Protein AF-A0A2N9LQ60-F1 (afdb_monomer_lite)

Structure (mmCIF, N/CA/C/O backbone):
data_AF-A0A2N9LQ60-F1
#
_entry.id   AF-A0A2N9LQ60-F1
#
loop_
_atom_site.group_PDB
_atom_site.id
_atom_site.type_symbol
_atom_site.label_atom_id
_atom_site.label_alt_id
_atom_site.label_comp_id
_atom_site.label_asym_id
_atom_site.label_entity_id
_atom_site.label_seq_id
_atom_site.pdbx_PDB_ins_code
_atom_site.Cartn_x
_atom_site.Cartn_y
_atom_site.Cartn_z
_atom_site.occupancy
_atom_site.B_iso_or_equiv
_atom_site.auth_seq_id
_atom_site.auth_comp_id
_atom_site.auth_asym_id
_atom_site.auth_atom_id
_atom_site.pdbx_PDB_model_num
ATOM 1 N N . MET A 1 1 ? -22.260 -4.853 30.928 1.00 55.91 1 MET A N 1
ATOM 2 C CA . MET A 1 1 ? -22.415 -4.249 29.588 1.00 55.91 1 MET A CA 1
ATOM 3 C C . MET A 1 1 ? -22.747 -5.356 28.604 1.00 55.91 1 MET A C 1
ATOM 5 O O . MET A 1 1 ? -22.350 -6.489 28.861 1.00 55.91 1 MET A O 1
ATOM 9 N N . ALA A 1 2 ? -23.542 -5.075 27.570 1.00 61.72 2 ALA A N 1
ATOM 10 C CA . ALA A 1 2 ? -23.896 -6.085 26.576 1.00 61.72 2 ALA A CA 1
ATOM 11 C C . ALA A 1 2 ? -22.654 -6.414 25.741 1.00 61.72 2 ALA A C 1
ATOM 13 O O . ALA A 1 2 ? -21.985 -5.516 25.241 1.00 61.72 2 ALA A O 1
ATOM 14 N N . GLN A 1 3 ? -22.314 -7.695 25.646 1.00 69.69 3 GLN A N 1
ATOM 15 C CA . GLN A 1 3 ? -21.207 -8.157 24.822 1.00 69.69 3 GLN A CA 1
ATOM 16 C C . GLN A 1 3 ? -21.533 -7.860 23.354 1.00 69.69 3 GLN A C 1
ATOM 18 O O . GLN A 1 3 ? -22.542 -8.346 22.847 1.00 69.69 3 GLN A O 1
ATOM 23 N N . VAL A 1 4 ? -20.695 -7.072 22.679 1.00 77.19 4 VAL A N 1
ATOM 24 C CA . VAL A 1 4 ? -20.796 -6.882 21.227 1.00 77.19 4 VAL A CA 1
ATOM 25 C C . VAL A 1 4 ? -20.474 -8.224 20.568 1.00 77.19 4 VAL A C 1
ATOM 27 O O . VAL A 1 4 ? -19.370 -8.752 20.721 1.00 77.19 4 VAL A O 1
ATOM 30 N N . VAL A 1 5 ? -21.452 -8.811 19.879 1.00 82.88 5 VAL A N 1
ATOM 31 C CA . VAL A 1 5 ? -21.295 -10.096 19.189 1.00 82.88 5 VAL A CA 1
ATOM 32 C C . VAL A 1 5 ? -21.052 -9.823 17.710 1.00 82.88 5 VAL A C 1
ATOM 34 O O . VAL A 1 5 ? -21.958 -9.422 16.989 1.00 82.88 5 VAL A O 1
ATOM 37 N N . ILE A 1 6 ? -19.820 -10.048 17.256 1.00 86.75 6 ILE A N 1
ATOM 38 C CA . ILE A 1 6 ? -19.456 -9.987 15.837 1.00 86.75 6 ILE A CA 1
ATOM 39 C C . ILE A 1 6 ? -19.522 -11.408 15.278 1.00 86.75 6 ILE A C 1
ATOM 41 O O . ILE A 1 6 ? -18.639 -12.222 15.544 1.00 86.75 6 ILE A O 1
ATOM 45 N N . GLU A 1 7 ? -20.565 -11.708 14.505 1.00 87.12 7 GLU A N 1
ATOM 46 C CA . GLU A 1 7 ? -20.764 -13.046 13.929 1.00 87.12 7 GLU A CA 1
ATOM 47 C C . GLU A 1 7 ? -19.665 -13.419 12.924 1.00 87.12 7 GLU A C 1
ATOM 49 O O . GLU A 1 7 ? -19.176 -14.548 12.923 1.00 87.12 7 GLU A O 1
ATOM 54 N N . ASN A 1 8 ? -19.242 -12.462 12.090 1.00 89.12 8 ASN A N 1
ATOM 55 C CA . ASN A 1 8 ? -18.144 -12.636 11.145 1.00 89.12 8 ASN A CA 1
ATOM 56 C C . ASN A 1 8 ? -17.078 -11.539 11.330 1.00 89.12 8 ASN A C 1
ATOM 58 O O . ASN A 1 8 ? -17.277 -10.411 10.870 1.00 89.12 8 ASN A O 1
ATOM 62 N N . PRO A 1 9 ? -15.925 -11.850 11.950 1.00 90.38 9 PRO A N 1
ATOM 63 C CA . PRO A 1 9 ? -14.863 -10.872 12.175 1.00 90.38 9 PRO A CA 1
ATOM 64 C C . PRO A 1 9 ? -14.047 -10.548 10.911 1.00 90.38 9 PRO A C 1
ATOM 66 O O . PRO A 1 9 ? -13.210 -9.645 10.938 1.00 90.38 9 PRO A O 1
ATOM 69 N N . VAL A 1 10 ? -14.257 -11.263 9.799 1.00 93.56 10 VAL A N 1
ATOM 70 C CA . VAL A 1 10 ? -13.499 -11.085 8.554 1.00 93.56 10 VAL A CA 1
ATOM 71 C C . VAL A 1 10 ? -14.324 -10.293 7.539 1.00 93.56 10 VAL A C 1
ATOM 73 O O . VAL A 1 10 ? -15.219 -10.825 6.885 1.00 93.56 10 VAL A O 1
ATOM 76 N N . LEU A 1 11 ? -13.991 -9.007 7.383 1.00 95.00 11 LEU A N 1
ATOM 77 C CA . LEU A 1 11 ? -14.691 -8.095 6.467 1.00 95.00 11 LEU A CA 1
ATOM 78 C C . LEU A 1 11 ? -14.098 -8.036 5.053 1.00 95.00 11 LEU A C 1
ATOM 80 O O . LEU A 1 11 ? -14.828 -7.772 4.101 1.00 95.00 11 LEU A O 1
ATOM 84 N N . ASN A 1 12 ? -12.787 -8.213 4.890 1.00 96.81 12 ASN A N 1
ATOM 85 C CA . ASN A 1 12 ? -12.099 -7.943 3.623 1.00 96.81 12 ASN A CA 1
ATOM 86 C C . ASN A 1 12 ? -11.483 -9.210 3.032 1.00 96.81 12 ASN A C 1
ATOM 88 O O . ASN A 1 12 ? -11.065 -10.110 3.758 1.00 96.81 12 ASN A O 1
ATOM 92 N N . SER A 1 13 ? -11.379 -9.236 1.705 1.00 95.31 13 SER A N 1
ATOM 93 C CA . SER A 1 13 ? -10.581 -10.235 0.995 1.00 95.31 13 SER A CA 1
ATOM 94 C C . SER A 1 13 ? -9.093 -10.040 1.313 1.00 95.31 13 SER A C 1
ATOM 96 O O . SER A 1 13 ? -8.634 -8.899 1.351 1.00 95.31 13 SER A O 1
ATOM 98 N N . PRO A 1 14 ? -8.301 -11.116 1.468 1.00 95.31 14 PRO A N 1
ATOM 99 C CA . PRO A 1 14 ? -6.850 -10.995 1.601 1.00 95.31 14 PRO A CA 1
ATOM 100 C C . PRO A 1 14 ? -6.165 -10.570 0.288 1.00 95.31 14 PRO A C 1
ATOM 102 O O . PRO A 1 14 ? -4.984 -10.219 0.292 1.00 95.31 14 PRO A O 1
ATOM 105 N N . TYR A 1 15 ? -6.879 -10.618 -0.841 1.00 95.94 15 TYR A N 1
ATOM 106 C CA . TYR A 1 15 ? -6.333 -10.360 -2.176 1.00 95.94 15 TYR A CA 1
ATOM 107 C C . TYR A 1 15 ? -6.676 -8.983 -2.753 1.00 95.94 15 TYR A C 1
ATOM 109 O O . TYR A 1 15 ? -6.079 -8.590 -3.752 1.00 95.94 15 TYR A O 1
ATOM 117 N N . GLU A 1 16 ? -7.625 -8.270 -2.150 1.00 95.38 16 GLU A N 1
ATOM 118 C CA . GLU A 1 16 ? -8.066 -6.941 -2.587 1.00 95.38 16 GLU A CA 1
ATOM 119 C C . GLU A 1 16 ? -7.638 -5.877 -1.574 1.00 95.38 16 GLU A C 1
ATOM 121 O O . GLU A 1 16 ? -7.328 -6.191 -0.421 1.00 95.38 16 GLU A O 1
ATOM 126 N N . GLU A 1 17 ? -7.635 -4.611 -1.992 1.00 95.88 17 GLU A N 1
ATOM 127 C CA . GLU A 1 17 ? -7.410 -3.508 -1.059 1.00 95.88 17 GLU A CA 1
ATOM 128 C C . GLU A 1 17 ? -8.511 -3.497 0.020 1.00 95.88 17 GLU A C 1
ATOM 130 O O . GLU A 1 17 ? -9.694 -3.580 -0.323 1.00 95.88 17 GLU A O 1
ATOM 135 N N . PRO A 1 18 ? -8.168 -3.395 1.322 1.00 96.94 18 PRO A N 1
ATOM 136 C CA . PRO A 1 18 ? -9.171 -3.343 2.376 1.00 96.94 18 PRO A CA 1
ATOM 137 C C . PRO A 1 18 ? -10.072 -2.121 2.209 1.00 96.94 18 PRO A C 1
ATOM 139 O O . PRO A 1 18 ? -9.597 -0.990 2.280 1.00 96.94 18 PRO A O 1
ATOM 142 N N . SER A 1 19 ? -11.370 -2.349 2.039 1.00 96.94 19 SER A N 1
ATOM 143 C CA . SER A 1 19 ? -12.365 -1.294 1.836 1.00 96.94 19 SER A CA 1
ATOM 144 C C . SER A 1 19 ? -13.261 -1.072 3.047 1.00 96.94 19 SER A C 1
ATOM 146 O O . SER A 1 19 ? -14.022 -0.113 3.057 1.00 96.94 19 SER A O 1
ATOM 148 N N . ARG A 1 20 ? -13.185 -1.941 4.063 1.00 96.94 20 ARG A N 1
ATOM 149 C CA . ARG A 1 20 ? -14.059 -1.893 5.240 1.00 96.94 20 ARG A CA 1
ATOM 150 C C . ARG A 1 20 ? -13.306 -2.102 6.541 1.00 96.94 20 ARG A C 1
ATOM 152 O O . ARG A 1 20 ? -12.309 -2.825 6.582 1.00 96.94 20 ARG A O 1
ATOM 159 N N . HIS A 1 21 ? -13.814 -1.541 7.630 1.00 94.75 21 HIS A N 1
ATOM 160 C CA . HIS A 1 21 ? -13.346 -1.859 8.979 1.00 94.75 21 HIS A CA 1
ATOM 161 C C . HIS A 1 21 ? -14.448 -1.664 10.022 1.00 94.75 21 HIS A C 1
ATOM 163 O O . HIS A 1 21 ? -15.364 -0.872 9.820 1.00 94.75 21 HIS A O 1
ATOM 169 N N . PHE A 1 22 ? -14.347 -2.368 11.148 1.00 93.38 22 PHE A N 1
ATOM 170 C CA . PHE A 1 22 ? -15.186 -2.097 12.315 1.00 93.38 22 PHE A CA 1
ATOM 171 C C . PHE A 1 22 ? -14.779 -0.772 12.962 1.00 93.38 22 PHE A C 1
ATOM 173 O O . PHE A 1 22 ? -13.586 -0.500 13.132 1.00 93.38 22 PHE A O 1
ATOM 180 N N . TYR A 1 23 ? -15.766 0.046 13.314 1.00 89.06 23 TYR A N 1
ATOM 181 C CA . TYR A 1 23 ? -15.569 1.296 14.030 1.00 89.06 23 TYR A CA 1
ATOM 182 C C . TYR A 1 23 ? -15.088 1.018 15.455 1.00 89.06 23 TYR A C 1
ATOM 184 O O . TYR A 1 23 ? -15.535 0.065 16.095 1.00 89.06 23 TYR A O 1
ATOM 192 N N . PHE A 1 24 ? -14.184 1.866 15.937 1.00 84.25 24 PHE A N 1
ATOM 193 C CA . PHE A 1 24 ? -13.709 1.845 17.315 1.00 84.25 24 PHE A CA 1
ATOM 194 C C . PHE A 1 24 ? -14.307 3.036 18.061 1.00 84.25 24 PHE A C 1
ATOM 196 O O . PHE A 1 24 ? -14.160 4.181 17.618 1.00 84.25 24 PHE A O 1
ATOM 203 N N . ASP A 1 25 ? -14.982 2.763 19.172 1.00 80.00 25 ASP A N 1
ATOM 204 C CA . ASP A 1 25 ? -15.424 3.771 20.130 1.00 80.00 25 ASP A CA 1
ATOM 205 C C . ASP A 1 25 ? -14.501 3.796 21.362 1.00 80.00 25 ASP A C 1
ATOM 207 O O . ASP A 1 25 ? -13.381 3.293 21.307 1.00 80.00 25 ASP A O 1
ATOM 211 N N . GLU A 1 26 ? -14.938 4.454 22.438 1.00 73.69 26 GLU A N 1
ATOM 212 C CA . GLU A 1 26 ? -14.165 4.583 23.681 1.00 73.69 26 GLU A CA 1
ATOM 213 C C . GLU A 1 26 ? -14.069 3.272 24.480 1.00 73.69 26 GLU A C 1
ATOM 215 O O . GLU A 1 26 ? -13.172 3.122 25.312 1.00 73.69 26 GLU A O 1
ATOM 220 N N . GLU A 1 27 ? -14.974 2.326 24.221 1.00 71.56 27 GLU A N 1
ATOM 221 C CA . GLU A 1 27 ? -15.065 1.033 24.900 1.00 71.56 27 GLU A CA 1
ATOM 222 C C . GLU A 1 27 ? -14.394 -0.087 24.089 1.00 71.56 27 GLU A C 1
ATOM 224 O O . GLU A 1 27 ? -13.968 -1.098 24.655 1.00 71.56 27 GLU A O 1
ATOM 229 N N . GLY A 1 28 ? -14.230 0.098 22.775 1.00 75.38 28 GLY A N 1
ATOM 230 C CA . GLY A 1 28 ? -13.425 -0.761 21.917 1.00 75.38 28 GLY A CA 1
ATOM 231 C C . GLY A 1 28 ? -14.000 -0.952 20.522 1.00 75.38 28 GLY A C 1
ATOM 232 O O . GLY A 1 28 ? -14.505 -0.029 19.888 1.00 75.38 28 GLY A O 1
ATOM 233 N N . ILE A 1 29 ? -13.835 -2.164 19.991 1.00 83.94 29 ILE A N 1
ATOM 234 C CA . ILE A 1 29 ? -14.380 -2.531 18.684 1.00 83.94 29 ILE A CA 1
ATOM 235 C C . ILE A 1 29 ? -15.905 -2.644 18.765 1.00 83.94 29 ILE A C 1
ATOM 237 O O . ILE A 1 29 ? -16.446 -3.308 19.646 1.00 83.94 29 ILE A O 1
ATOM 241 N N . THR A 1 30 ? -16.585 -2.023 17.810 1.00 88.62 30 THR A N 1
ATOM 242 C CA . THR A 1 30 ? -18.044 -2.081 17.676 1.00 88.62 30 THR A CA 1
ATOM 243 C C . THR A 1 30 ? -18.448 -3.023 16.539 1.00 88.62 30 THR A C 1
ATOM 245 O O . THR A 1 30 ? -17.622 -3.419 15.716 1.00 88.62 30 THR A O 1
ATOM 248 N N . ASP A 1 31 ? -19.730 -3.373 16.461 1.00 90.44 31 ASP A N 1
ATOM 249 C CA . ASP A 1 31 ? -20.325 -4.093 15.326 1.00 90.44 31 ASP A CA 1
ATOM 250 C C . ASP A 1 31 ? -20.576 -3.185 14.106 1.00 90.44 31 ASP A C 1
ATOM 252 O O . ASP A 1 31 ? -20.837 -3.662 12.999 1.00 90.44 31 ASP A O 1
ATOM 256 N N . LYS A 1 32 ? -20.453 -1.864 14.280 1.00 92.00 32 LYS A N 1
ATOM 257 C CA . LYS A 1 32 ? -20.624 -0.879 13.217 1.00 92.00 32 LYS A CA 1
ATOM 258 C C . LYS A 1 32 ? -19.480 -0.969 12.212 1.00 92.00 32 LYS A C 1
ATOM 260 O O . LYS A 1 32 ? -18.325 -0.703 12.534 1.00 92.00 32 LYS A O 1
ATOM 265 N N . VAL A 1 33 ? -19.813 -1.254 10.958 1.00 95.06 33 VAL A N 1
ATOM 266 C CA . VAL A 1 33 ? -18.858 -1.278 9.844 1.00 95.06 33 VAL A CA 1
ATOM 267 C C . VAL A 1 33 ? -18.804 0.088 9.158 1.00 95.06 33 VAL A C 1
ATOM 269 O O . VAL A 1 33 ? -19.834 0.709 8.897 1.00 95.06 33 VAL A O 1
ATOM 272 N N . LEU A 1 34 ? -17.594 0.559 8.862 1.00 96.06 34 LEU A N 1
ATOM 273 C CA . LEU A 1 34 ? -17.330 1.724 8.023 1.00 96.06 34 LEU A CA 1
ATOM 274 C C . LEU A 1 34 ? -16.788 1.281 6.661 1.00 96.06 34 LEU A C 1
ATOM 276 O O . LEU A 1 34 ? -15.879 0.453 6.593 1.00 96.06 34 LEU A O 1
ATOM 280 N N . GLU A 1 35 ? -17.316 1.883 5.594 1.00 96.88 35 GLU A N 1
ATOM 281 C CA . GLU A 1 35 ? -16.950 1.641 4.188 1.00 96.88 35 GLU A CA 1
ATOM 282 C C . GLU A 1 35 ? -15.724 2.469 3.776 1.00 96.88 35 GLU A C 1
ATOM 284 O O . GLU A 1 35 ? -15.758 3.300 2.867 1.00 96.88 35 GLU A O 1
ATOM 289 N N . SER A 1 36 ? -14.630 2.291 4.510 1.00 95.12 36 SER A N 1
ATOM 290 C CA . SER A 1 36 ? -13.329 2.826 4.130 1.00 95.12 36 SER A CA 1
ATOM 291 C C . SER A 1 36 ? -12.184 1.951 4.627 1.00 95.12 36 SER A C 1
ATOM 293 O O . SER A 1 36 ? -12.308 1.183 5.592 1.00 95.12 36 SER A O 1
ATOM 295 N N . ARG A 1 37 ? -11.021 2.104 3.988 1.00 95.06 37 ARG A N 1
ATOM 296 C CA . ARG A 1 37 ? -9.766 1.577 4.518 1.00 95.06 37 ARG A CA 1
ATOM 297 C C . ARG A 1 37 ? -9.451 2.275 5.839 1.00 95.06 37 ARG A C 1
ATOM 299 O O . ARG A 1 37 ? -9.422 3.501 5.908 1.00 95.06 37 ARG A O 1
ATOM 306 N N . ARG A 1 38 ? -9.165 1.494 6.880 1.00 94.00 38 ARG A N 1
ATOM 307 C CA . ARG A 1 38 ? -8.766 2.040 8.181 1.00 94.00 38 ARG A CA 1
ATOM 308 C C . ARG A 1 38 ? -7.458 2.833 8.058 1.00 94.00 38 ARG A C 1
ATOM 310 O O . ARG A 1 38 ? -6.461 2.305 7.551 1.00 94.00 38 ARG A O 1
ATOM 317 N N . LEU A 1 39 ? -7.456 4.062 8.574 1.00 93.31 39 LEU A N 1
ATOM 318 C CA . LEU A 1 39 ? -6.243 4.872 8.706 1.00 93.31 39 LEU A CA 1
ATOM 319 C C . LEU A 1 39 ? -5.220 4.170 9.605 1.00 93.31 39 LEU A C 1
ATOM 321 O O . LEU A 1 39 ? -5.573 3.499 10.577 1.00 93.31 39 LEU A O 1
ATOM 325 N N . SER A 1 40 ? -3.940 4.310 9.267 1.00 93.00 40 SER A N 1
ATOM 326 C CA . SER A 1 40 ? -2.854 3.871 10.140 1.00 93.00 40 SER A CA 1
ATOM 327 C C . SER A 1 40 ? -2.803 4.775 11.369 1.00 93.00 40 SER A C 1
ATOM 329 O O . SER A 1 40 ? -2.767 5.997 11.228 1.00 93.00 40 SER A O 1
ATOM 331 N N . SER A 1 41 ? -2.797 4.190 12.565 1.00 89.94 41 SER A N 1
ATOM 332 C CA . SER A 1 41 ? -2.752 4.916 13.836 1.00 89.94 41 SER A CA 1
ATOM 333 C C . SER A 1 41 ? -2.034 4.099 14.909 1.00 89.94 41 SER A C 1
ATOM 335 O O . SER A 1 41 ? -2.178 2.875 14.946 1.00 89.94 41 SER A O 1
ATOM 337 N N . TYR A 1 42 ? -1.314 4.766 15.806 1.00 79.06 42 TYR A N 1
ATOM 338 C CA . TYR A 1 42 ? -0.765 4.175 17.021 1.00 79.06 42 TYR A CA 1
ATOM 339 C C . TYR A 1 42 ? -1.741 4.325 18.184 1.00 79.06 42 TYR A C 1
ATOM 341 O O . TYR A 1 42 ? -2.433 5.332 18.306 1.00 79.06 42 TYR A O 1
ATOM 349 N N . PHE A 1 43 ? -1.751 3.320 19.055 1.00 71.25 43 PHE A N 1
ATOM 350 C CA . PHE A 1 43 ? -2.374 3.409 20.368 1.00 71.25 43 PHE A CA 1
ATOM 351 C C . PHE A 1 43 ? -1.276 3.741 21.368 1.00 71.25 43 PHE A C 1
ATOM 353 O O . PHE A 1 43 ? -0.424 2.893 21.632 1.00 71.25 43 PHE A O 1
ATOM 360 N N . ILE A 1 44 ? -1.259 4.965 21.889 1.00 61.69 44 ILE A N 1
ATOM 361 C CA . ILE A 1 44 ? -0.284 5.375 22.901 1.00 61.69 44 ILE A CA 1
ATOM 362 C C . ILE A 1 44 ? -0.813 4.929 24.268 1.00 61.69 44 ILE A C 1
ATOM 364 O O . ILE A 1 44 ? -1.811 5.478 24.746 1.00 61.69 44 ILE A O 1
ATOM 368 N N . PRO A 1 45 ? -0.177 3.953 24.943 1.00 55.03 45 PRO A N 1
ATOM 369 C CA . PRO A 1 45 ? -0.560 3.593 26.295 1.00 55.03 45 PRO A CA 1
ATOM 370 C C . PRO A 1 45 ? -0.034 4.684 27.229 1.00 55.03 45 PRO A C 1
ATOM 372 O O . PRO A 1 45 ? 1.147 4.712 27.574 1.00 55.03 45 PRO A O 1
ATOM 375 N N . ILE A 1 46 ? -0.897 5.614 27.636 1.00 52.44 46 ILE A N 1
ATOM 376 C CA . ILE A 1 46 ? -0.541 6.579 28.678 1.00 52.44 46 ILE A CA 1
ATOM 377 C C . ILE A 1 46 ? -0.532 5.826 30.010 1.00 52.44 46 ILE A C 1
ATOM 379 O O . ILE A 1 46 ? -1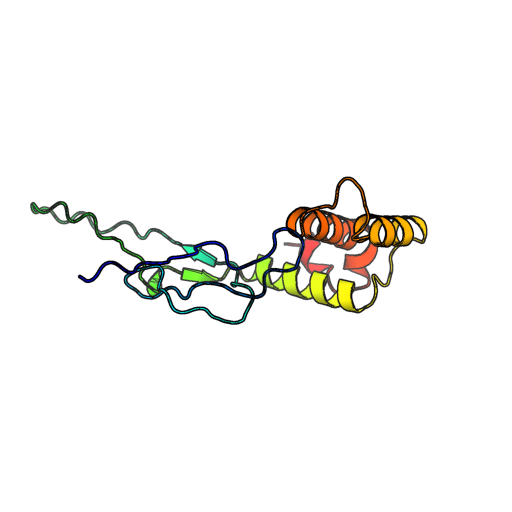.563 5.327 30.462 1.00 52.44 46 ILE A O 1
ATOM 383 N N . ALA A 1 47 ? 0.634 5.726 30.650 1.00 49.81 47 ALA A N 1
ATOM 384 C CA . ALA A 1 47 ? 0.738 5.113 31.967 1.00 49.81 47 ALA A CA 1
ATOM 385 C C . ALA A 1 47 ? -0.115 5.904 32.972 1.00 49.81 47 ALA A C 1
ATOM 387 O O . ALA A 1 47 ? 0.136 7.087 33.217 1.00 49.81 47 ALA A O 1
ATOM 388 N N . LYS A 1 48 ? -1.118 5.255 33.580 1.00 51.16 48 LYS A N 1
ATOM 389 C CA . LYS A 1 48 ? -1.903 5.878 34.653 1.00 51.16 48 LYS A CA 1
ATOM 390 C C . LYS A 1 48 ? -0.968 6.308 35.793 1.00 51.16 48 LYS A C 1
ATOM 392 O O . LYS A 1 48 ? -0.105 5.519 36.197 1.00 51.16 48 LYS A O 1
ATOM 397 N N . PRO A 1 49 ? -1.147 7.505 36.381 1.00 54.22 49 PRO A N 1
ATOM 398 C CA . PRO A 1 49 ? -0.455 7.851 37.616 1.00 54.22 49 PRO A CA 1
ATOM 399 C C . PRO A 1 49 ? -0.781 6.792 38.678 1.00 54.22 49 PRO A C 1
ATOM 401 O O . PRO A 1 49 ? -1.947 6.439 38.863 1.00 54.22 49 PRO A O 1
ATOM 404 N N . LYS A 1 50 ? 0.245 6.258 39.360 1.00 50.97 50 LYS A N 1
ATOM 405 C CA . LYS A 1 50 ? 0.100 5.218 40.395 1.00 50.97 50 LYS A CA 1
ATOM 406 C C . LYS A 1 50 ? -0.812 5.718 41.524 1.00 50.97 50 LYS A C 1
ATOM 408 O O . LYS A 1 50 ? -0.338 6.319 42.488 1.00 50.97 50 LYS A O 1
ATOM 413 N N . LYS A 1 51 ? -2.118 5.458 41.437 1.00 54.12 51 LYS A N 1
ATOM 414 C CA . LYS A 1 51 ? -3.040 5.683 42.552 1.00 54.12 51 LYS A CA 1
ATOM 415 C C . LYS A 1 51 ? -2.782 4.608 43.612 1.00 54.12 51 LYS A C 1
ATOM 417 O O . LYS A 1 51 ? -2.930 3.416 43.358 1.00 54.12 51 LYS A O 1
ATOM 422 N N . LYS A 1 52 ? -2.365 5.030 44.811 1.00 48.38 52 LYS A N 1
ATOM 423 C CA . LYS A 1 52 ? -2.310 4.177 46.008 1.00 48.38 52 LYS A CA 1
ATOM 424 C C . LYS A 1 52 ? -3.746 3.900 46.474 1.00 48.38 52 LYS A C 1
ATOM 426 O O . LYS A 1 52 ? -4.303 4.694 47.220 1.00 48.38 52 LYS A O 1
ATOM 431 N N . GLY A 1 53 ? -4.349 2.799 46.033 1.00 53.50 53 GLY A N 1
ATOM 432 C CA . GLY A 1 53 ? -5.664 2.359 46.512 1.00 53.50 53 GLY A CA 1
ATOM 433 C C . GLY A 1 53 ? -6.178 1.143 45.744 1.00 53.50 53 GLY A C 1
ATOM 434 O O . GLY A 1 53 ? -6.133 1.132 44.520 1.00 53.50 53 GLY A O 1
ATOM 435 N N . LYS A 1 54 ? -6.612 0.101 46.465 1.00 57.72 54 LYS A N 1
ATOM 436 C CA . LYS A 1 54 ? -7.104 -1.176 45.920 1.00 57.72 54 LYS A CA 1
ATOM 437 C C . LYS A 1 54 ? -8.333 -0.978 45.019 1.00 57.72 54 LYS A C 1
ATOM 439 O O . LYS A 1 54 ? -9.405 -0.733 45.551 1.00 57.72 54 LYS A O 1
ATOM 444 N N . GLN A 1 55 ? -8.172 -1.194 43.713 1.00 47.97 55 GLN A N 1
ATOM 445 C CA . GLN A 1 55 ? -9.075 -1.967 42.844 1.00 47.97 55 GLN A CA 1
ATOM 446 C C . GLN A 1 55 ? -8.341 -2.215 41.514 1.00 47.97 55 GLN A C 1
ATOM 448 O O . GLN A 1 55 ? -7.964 -1.271 40.826 1.00 47.97 55 GLN A O 1
ATOM 453 N N . LEU A 1 56 ? -8.064 -3.482 41.190 1.00 49.41 56 LEU A N 1
ATOM 454 C CA . LEU A 1 56 ? -7.555 -3.901 39.880 1.00 49.41 56 LEU A CA 1
ATOM 455 C C . LEU A 1 56 ? -8.744 -3.953 38.914 1.00 49.41 56 LEU A C 1
ATOM 457 O O . LEU A 1 56 ? -9.274 -5.022 38.632 1.00 49.41 56 LEU A O 1
ATOM 461 N N . GLU A 1 57 ? -9.194 -2.794 38.445 1.00 47.19 57 GLU A N 1
ATOM 462 C CA . GLU A 1 57 ? -9.969 -2.748 37.209 1.00 47.19 57 GLU A CA 1
ATOM 463 C C . GLU A 1 57 ? -8.985 -2.909 36.051 1.00 47.19 57 GLU A C 1
ATOM 465 O O . GLU A 1 57 ? -8.135 -2.050 35.803 1.00 47.19 57 GLU A O 1
ATOM 470 N N . LEU A 1 58 ? -9.065 -4.061 35.378 1.00 48.09 58 LEU A N 1
ATOM 471 C CA . LEU A 1 58 ? -8.547 -4.227 34.024 1.00 48.09 58 LEU A CA 1
ATOM 472 C C . LEU A 1 58 ? -9.423 -3.370 33.115 1.00 48.09 58 LEU A C 1
ATOM 474 O O . LEU A 1 58 ? -10.405 -3.830 32.543 1.00 48.09 58 LEU A O 1
ATOM 478 N N . ASP A 1 59 ? -9.087 -2.093 33.089 1.00 48.31 59 ASP A N 1
ATOM 479 C CA . ASP A 1 59 ? -9.773 -1.086 32.310 1.00 48.31 59 ASP A CA 1
ATOM 480 C C . ASP A 1 59 ? -9.434 -1.354 30.835 1.00 48.31 59 ASP A C 1
ATOM 482 O O . ASP A 1 59 ? -8.267 -1.337 30.427 1.00 48.31 59 ASP A O 1
ATOM 486 N N . THR A 1 60 ? -10.434 -1.727 30.042 1.00 50.38 60 THR A N 1
ATOM 487 C CA . THR A 1 60 ? -10.319 -1.902 28.591 1.00 50.38 60 THR A CA 1
ATOM 488 C C . THR A 1 60 ? -10.243 -0.518 27.957 1.00 50.38 60 THR A C 1
ATOM 490 O O . THR A 1 60 ? -11.221 -0.004 27.431 1.00 50.38 60 THR A O 1
ATOM 493 N N . GLU A 1 61 ? -9.088 0.133 28.093 1.00 52.66 61 GLU A N 1
ATOM 494 C CA . GLU A 1 61 ? -8.917 1.554 27.785 1.00 52.66 61 GLU A CA 1
ATOM 495 C C . GLU A 1 61 ? -8.699 1.817 26.292 1.00 52.66 61 GLU A C 1
ATOM 497 O O . GLU A 1 61 ? -7.595 2.152 25.850 1.00 52.66 61 GLU A O 1
ATOM 502 N N . TRP A 1 62 ? -9.769 1.693 25.516 1.00 54.09 62 TRP A N 1
ATOM 503 C CA . TRP A 1 62 ? -9.816 2.078 24.109 1.00 54.09 62 TRP A CA 1
ATOM 504 C C . TRP A 1 62 ? -10.238 3.545 23.939 1.00 54.09 62 TRP A C 1
ATOM 506 O O . TRP A 1 62 ? -11.035 3.870 23.073 1.00 54.09 62 TRP A O 1
ATOM 516 N N . THR A 1 63 ? -9.725 4.480 24.744 1.00 56.62 63 THR A N 1
ATOM 517 C CA . THR A 1 63 ? -10.149 5.885 24.629 1.00 56.62 63 THR A CA 1
ATOM 518 C C . THR A 1 63 ? -9.604 6.561 23.364 1.00 56.62 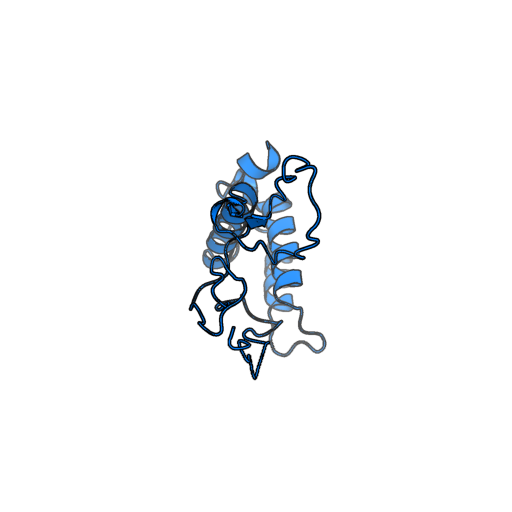63 THR A C 1
ATOM 520 O O . THR A 1 63 ? -8.433 6.412 23.008 1.00 56.62 63 THR A O 1
ATOM 523 N N . LYS A 1 64 ? -10.449 7.362 22.692 1.00 53.06 64 LYS A N 1
ATOM 524 C CA . LYS A 1 64 ? -10.095 8.146 21.488 1.00 53.06 64 LYS A CA 1
ATOM 525 C C . LYS A 1 64 ? -8.890 9.068 21.694 1.00 53.06 64 LYS A C 1
ATOM 527 O O . LYS A 1 64 ? -8.114 9.253 20.762 1.00 53.06 64 LYS A O 1
ATOM 532 N N . ASP A 1 65 ? -8.687 9.557 22.917 1.00 52.34 65 ASP A N 1
ATOM 533 C CA . ASP A 1 65 ? -7.543 10.396 23.311 1.00 52.34 65 ASP A CA 1
ATOM 534 C C . ASP A 1 65 ? -6.175 9.695 23.183 1.00 52.34 65 ASP A C 1
ATOM 536 O O . ASP A 1 65 ? -5.135 10.332 23.336 1.00 52.34 65 ASP A O 1
ATOM 540 N N . ARG A 1 66 ? -6.150 8.383 22.911 1.00 65.12 66 ARG A N 1
ATOM 541 C CA . ARG A 1 66 ? -4.924 7.579 22.769 1.00 65.12 66 ARG A CA 1
ATOM 542 C C . ARG A 1 66 ? -4.593 7.200 21.330 1.00 65.12 66 ARG A C 1
ATOM 544 O O . ARG A 1 66 ? -3.599 6.505 21.117 1.00 65.12 66 ARG A O 1
ATOM 551 N N . ILE A 1 67 ? -5.426 7.592 20.366 1.00 73.31 67 ILE A N 1
ATOM 552 C CA . ILE A 1 67 ? -5.252 7.240 18.956 1.00 73.31 67 ILE A CA 1
ATOM 553 C C . ILE A 1 67 ? -4.535 8.390 18.253 1.00 73.31 67 ILE A C 1
ATOM 555 O O . ILE A 1 67 ? -5.136 9.423 17.968 1.00 73.31 67 ILE A O 1
ATOM 559 N N . GLU A 1 68 ? -3.257 8.194 17.941 1.00 83.12 68 GLU A N 1
ATOM 560 C CA . GLU A 1 68 ? -2.498 9.133 17.117 1.00 83.12 68 GLU A CA 1
ATOM 561 C C . GLU A 1 68 ? -2.363 8.585 15.697 1.00 83.12 68 GLU A C 1
ATOM 563 O O . GLU A 1 68 ? -1.909 7.459 15.484 1.00 83.12 68 GLU A O 1
ATOM 568 N N . GLU A 1 69 ? -2.780 9.369 14.706 1.00 89.62 69 GLU A N 1
ATOM 569 C CA . GLU A 1 69 ? -2.657 8.990 13.303 1.00 89.62 69 GLU A CA 1
ATOM 570 C C . GLU A 1 69 ? -1.184 8.915 12.880 1.00 89.62 69 GLU A C 1
ATOM 572 O O . GLU A 1 69 ? -0.415 9.859 13.060 1.00 89.62 69 GLU A O 1
ATOM 577 N N . ASN A 1 70 ? -0.801 7.818 12.228 1.00 92.88 70 ASN A N 1
ATOM 578 C CA . ASN A 1 70 ? 0.496 7.725 11.577 1.00 92.88 70 ASN A CA 1
ATOM 579 C C . ASN A 1 70 ? 0.434 8.423 10.210 1.00 92.88 70 ASN A C 1
ATOM 581 O O . ASN A 1 70 ? 0.221 7.780 9.177 1.00 92.88 70 ASN A O 1
ATOM 585 N N . LYS A 1 71 ? 0.609 9.749 10.242 1.00 93.62 71 LYS A N 1
ATOM 586 C CA . LYS A 1 71 ? 0.541 10.627 9.065 1.00 93.62 71 LYS A CA 1
ATOM 587 C C . LYS A 1 71 ? 1.492 10.177 7.962 1.00 93.62 71 LYS A C 1
ATOM 589 O O . LYS A 1 71 ? 1.040 9.936 6.851 1.00 93.62 71 LYS A O 1
ATOM 594 N N . PHE A 1 72 ? 2.762 9.940 8.299 1.00 94.69 72 PHE A N 1
ATOM 595 C CA . PHE A 1 72 ? 3.776 9.485 7.345 1.00 94.69 72 PHE A CA 1
ATOM 596 C C . PHE A 1 72 ? 3.335 8.220 6.594 1.00 94.69 72 PHE A C 1
ATOM 598 O O . PHE A 1 72 ? 3.337 8.184 5.366 1.00 94.69 72 PHE A O 1
ATOM 605 N N . ILE A 1 73 ? 2.876 7.188 7.311 1.00 94.94 73 ILE A N 1
ATOM 606 C CA . ILE A 1 73 ? 2.411 5.948 6.674 1.00 94.94 73 ILE A CA 1
ATOM 607 C C . ILE A 1 73 ? 1.166 6.178 5.814 1.00 94.94 73 ILE A C 1
ATOM 609 O O . ILE A 1 73 ? 1.047 5.576 4.744 1.00 94.94 73 ILE A O 1
ATOM 613 N N . ASN A 1 74 ? 0.229 7.018 6.254 1.00 96.44 74 ASN A N 1
ATOM 614 C CA . ASN A 1 74 ? -0.963 7.318 5.462 1.00 96.44 74 ASN A CA 1
ATOM 615 C C . ASN A 1 74 ? -0.619 8.113 4.193 1.00 96.44 74 ASN A C 1
ATOM 617 O O . ASN A 1 74 ? -1.147 7.793 3.127 1.00 96.44 74 ASN A O 1
ATOM 621 N N . ASP A 1 75 ? 0.328 9.046 4.267 1.00 96.25 75 ASP A N 1
ATOM 622 C CA . ASP A 1 75 ? 0.825 9.803 3.117 1.00 96.25 75 ASP A CA 1
ATOM 623 C C . ASP A 1 75 ? 1.557 8.896 2.114 1.00 96.25 75 ASP A C 1
ATOM 625 O O . ASP A 1 75 ? 1.315 8.984 0.906 1.00 96.25 75 ASP A O 1
ATOM 629 N N . VAL A 1 76 ? 2.377 7.950 2.596 1.00 96.62 76 VAL A N 1
ATOM 630 C CA . VAL A 1 76 ? 3.028 6.937 1.744 1.00 96.62 76 VAL A CA 1
ATOM 631 C C . VAL A 1 76 ? 1.979 6.068 1.043 1.00 96.62 76 VAL A C 1
ATOM 633 O O . VAL A 1 76 ? 2.057 5.844 -0.166 1.00 96.62 76 VAL A O 1
ATOM 636 N N . ARG A 1 77 ? 0.949 5.601 1.763 1.00 96.75 77 ARG A N 1
ATOM 637 C CA . ARG A 1 77 ? -0.151 4.833 1.151 1.00 96.75 77 ARG A CA 1
ATOM 638 C C . ARG A 1 77 ? -0.872 5.641 0.079 1.00 96.75 77 ARG A C 1
ATOM 640 O O . ARG A 1 77 ? -1.160 5.107 -0.991 1.00 96.75 77 ARG A O 1
ATOM 647 N N . HIS A 1 78 ? -1.146 6.916 0.346 1.00 96.25 78 HIS A N 1
ATOM 648 C CA . HIS A 1 78 ? -1.838 7.800 -0.589 1.00 96.25 78 HIS A CA 1
ATOM 649 C C . HIS A 1 78 ? -1.050 8.003 -1.881 1.00 96.25 78 HIS A C 1
ATOM 651 O O . HIS A 1 78 ? -1.607 7.885 -2.973 1.00 96.25 78 HIS A O 1
ATOM 657 N N . ILE A 1 79 ? 0.253 8.271 -1.781 1.00 96.88 79 ILE A N 1
ATOM 658 C CA . ILE A 1 79 ? 1.070 8.540 -2.965 1.00 96.88 79 ILE A CA 1
ATOM 659 C C . ILE A 1 79 ? 1.312 7.282 -3.805 1.00 96.88 79 ILE A C 1
ATOM 661 O O . ILE A 1 79 ? 1.189 7.339 -5.029 1.00 96.88 79 ILE A O 1
ATOM 665 N N . VAL A 1 80 ? 1.552 6.132 -3.164 1.00 97.25 80 VAL A N 1
ATOM 666 C CA . VAL A 1 80 ? 1.672 4.840 -3.858 1.00 97.25 80 VAL A CA 1
ATOM 667 C C . VAL A 1 80 ? 0.346 4.469 -4.526 1.00 97.25 80 VAL A C 1
ATOM 669 O O . VAL A 1 80 ? 0.342 4.035 -5.677 1.00 97.25 80 VAL A O 1
ATOM 672 N N . SER A 1 81 ? -0.788 4.696 -3.853 1.00 96.12 81 SER A N 1
ATOM 673 C CA . SER A 1 81 ? -2.120 4.468 -4.422 1.00 96.12 81 SER A CA 1
ATOM 674 C C . SER A 1 81 ? -2.367 5.351 -5.648 1.00 96.12 81 SER A C 1
ATOM 676 O O . SER A 1 81 ? -2.726 4.850 -6.713 1.00 96.12 81 SER A O 1
ATOM 678 N N . ARG A 1 82 ? -2.073 6.654 -5.559 1.00 96.50 82 ARG A N 1
ATOM 679 C CA . ARG A 1 82 ? -2.161 7.573 -6.704 1.00 96.50 82 ARG A CA 1
ATOM 680 C C . ARG A 1 82 ? -1.310 7.097 -7.881 1.00 96.50 82 ARG A C 1
ATOM 682 O O . ARG A 1 82 ? -1.800 7.042 -9.002 1.00 96.50 82 ARG A O 1
ATOM 689 N N . TRP A 1 83 ? -0.057 6.732 -7.629 1.00 96.75 83 TRP A N 1
ATOM 690 C CA . TRP A 1 83 ? 0.856 6.249 -8.663 1.00 96.75 83 TRP A CA 1
ATOM 691 C C . TRP A 1 83 ? 0.382 4.942 -9.318 1.00 96.75 83 TRP A C 1
ATOM 693 O O . TRP A 1 83 ? 0.467 4.790 -10.540 1.00 96.75 83 TRP A O 1
ATOM 703 N N . ARG A 1 84 ? -0.186 4.025 -8.529 1.00 95.56 84 ARG A N 1
ATOM 704 C CA . ARG A 1 84 ? -0.848 2.813 -9.025 1.00 95.56 84 ARG A CA 1
ATOM 705 C C . ARG A 1 84 ? -2.008 3.160 -9.967 1.00 95.56 84 ARG A C 1
ATOM 707 O O . ARG A 1 84 ? -2.102 2.571 -11.042 1.00 95.56 84 ARG A O 1
ATOM 714 N N . PHE A 1 85 ? -2.855 4.130 -9.609 1.00 94.69 85 PHE A N 1
ATOM 715 C CA . PHE A 1 85 ? -3.954 4.600 -10.469 1.00 94.69 85 PHE A CA 1
ATOM 716 C C . PHE A 1 85 ? -3.471 5.285 -11.754 1.00 94.69 85 PHE A C 1
ATOM 718 O O . PHE A 1 85 ? -4.143 5.190 -12.778 1.00 94.69 85 PHE A O 1
ATOM 725 N N . SER A 1 86 ? -2.278 5.882 -11.743 1.00 93.88 86 SER A N 1
ATOM 726 C CA . SER A 1 86 ? -1.598 6.385 -12.946 1.00 93.88 86 SER A CA 1
ATOM 727 C C . SER A 1 86 ? -0.966 5.279 -13.807 1.00 93.88 86 SER A C 1
ATOM 729 O O . SER A 1 86 ? -0.133 5.562 -14.665 1.00 93.88 86 SER A O 1
ATOM 731 N N . ASN A 1 87 ? -1.327 4.009 -13.591 1.00 94.12 87 ASN A N 1
ATOM 732 C CA . ASN A 1 87 ? -0.809 2.859 -14.332 1.00 94.12 87 ASN A CA 1
ATOM 733 C C . ASN A 1 87 ? 0.730 2.754 -14.282 1.00 94.12 87 ASN A C 1
ATOM 735 O O . ASN A 1 87 ? 1.395 2.532 -15.305 1.00 94.12 87 ASN A O 1
ATOM 739 N N . TYR A 1 88 ? 1.291 2.933 -13.080 1.00 95.25 88 TYR A N 1
ATOM 740 C CA . TYR A 1 88 ? 2.719 2.773 -12.781 1.00 95.25 88 TYR A CA 1
ATOM 741 C C . TYR A 1 88 ? 3.626 3.643 -13.649 1.00 95.25 88 TYR A C 1
ATOM 743 O O . TYR A 1 88 ? 4.617 3.183 -14.219 1.00 95.25 88 TYR A O 1
ATOM 751 N N . GLU A 1 89 ? 3.270 4.910 -13.821 1.00 93.88 89 GLU A N 1
ATOM 752 C CA . GLU A 1 89 ? 4.074 5.833 -14.612 1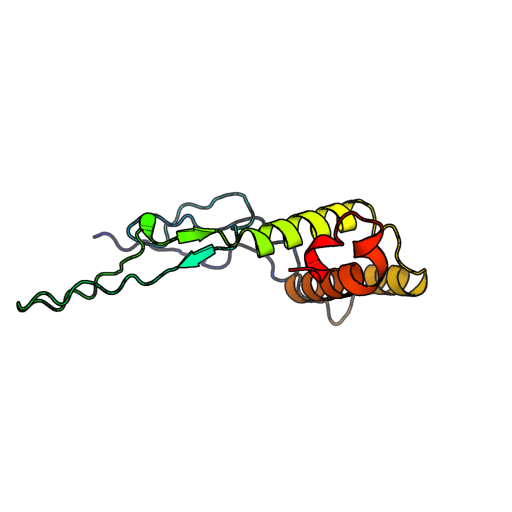.00 93.88 89 GLU A CA 1
ATOM 753 C C . GLU A 1 89 ? 5.516 5.935 -14.072 1.00 93.88 89 GLU A C 1
ATOM 755 O O . GLU A 1 89 ? 5.755 5.993 -12.864 1.00 93.88 89 GLU A O 1
ATOM 760 N N . GLY A 1 90 ? 6.495 5.939 -14.979 1.00 91.69 90 GLY A N 1
ATOM 761 C CA . GLY A 1 90 ? 7.914 6.088 -14.645 1.00 91.69 90 GLY A CA 1
ATOM 762 C C . GLY A 1 90 ? 8.697 4.792 -14.399 1.00 91.69 90 GLY A C 1
ATOM 763 O O . GLY A 1 90 ? 9.920 4.877 -14.296 1.00 91.69 90 GLY A O 1
ATOM 764 N N . VAL A 1 91 ? 8.060 3.617 -14.363 1.00 96.31 91 VAL A N 1
ATOM 765 C CA . VAL A 1 91 ? 8.773 2.325 -14.229 1.00 96.31 91 VAL A CA 1
ATOM 766 C C . VAL A 1 91 ? 9.377 1.827 -15.540 1.00 96.31 91 VAL A C 1
ATOM 768 O O . VAL A 1 91 ? 8.936 2.204 -16.630 1.00 96.31 91 VAL A O 1
ATOM 771 N N . THR A 1 92 ? 10.347 0.918 -15.441 1.00 95.81 92 THR A N 1
ATOM 772 C CA . THR A 1 92 ? 10.880 0.188 -16.602 1.00 95.81 92 THR A CA 1
ATOM 773 C C . THR A 1 92 ? 9.841 -0.748 -17.238 1.00 95.81 92 THR A C 1
ATOM 775 O O . THR A 1 92 ? 8.862 -1.158 -16.610 1.00 95.81 92 THR A O 1
ATOM 778 N N . SER A 1 93 ? 10.063 -1.149 -18.494 1.00 96.12 93 SER A N 1
ATOM 779 C CA . SER A 1 93 ? 9.208 -2.135 -19.174 1.00 96.12 93 SER A CA 1
ATOM 780 C C . SER A 1 93 ? 9.169 -3.480 -18.440 1.00 96.12 93 SER A C 1
ATOM 782 O O . SER A 1 93 ? 8.098 -4.067 -18.299 1.00 96.12 93 SER A O 1
ATOM 784 N N . THR A 1 94 ? 10.311 -3.941 -17.924 1.00 97.19 94 THR A N 1
ATOM 785 C CA . THR A 1 94 ? 10.418 -5.176 -17.136 1.00 97.19 94 THR A CA 1
ATOM 786 C C . THR A 1 94 ? 9.588 -5.096 -15.857 1.00 97.19 94 THR A C 1
ATOM 788 O O . THR A 1 94 ? 8.801 -5.997 -15.571 1.00 97.19 94 THR A O 1
ATOM 791 N N . THR A 1 95 ? 9.707 -3.998 -15.108 1.00 97.25 95 THR A N 1
ATOM 792 C CA . THR A 1 95 ? 8.941 -3.777 -13.874 1.00 97.25 95 THR A CA 1
ATOM 793 C C . THR A 1 95 ? 7.439 -3.724 -14.149 1.00 97.25 95 THR A C 1
ATOM 795 O O . THR A 1 95 ? 6.656 -4.333 -13.421 1.00 97.25 95 THR A O 1
ATOM 798 N N . ARG A 1 96 ? 7.026 -3.077 -15.246 1.00 96.44 96 ARG A N 1
ATOM 799 C CA . ARG A 1 96 ? 5.623 -3.055 -15.685 1.00 96.44 96 ARG A CA 1
ATOM 800 C C . ARG A 1 96 ? 5.084 -4.463 -15.948 1.00 96.44 96 ARG A C 1
ATOM 802 O O . ARG A 1 96 ? 4.044 -4.821 -15.405 1.00 96.44 96 ARG A O 1
ATOM 809 N N . GLN A 1 97 ? 5.817 -5.281 -16.704 1.00 96.44 97 GLN A N 1
ATOM 810 C CA . GLN A 1 97 ? 5.427 -6.669 -16.980 1.00 96.44 97 GLN A CA 1
ATOM 811 C C . GLN A 1 97 ? 5.331 -7.516 -15.702 1.00 96.44 97 GLN A C 1
ATOM 813 O O . GLN A 1 97 ? 4.419 -8.335 -15.572 1.00 96.44 97 GLN A O 1
ATOM 818 N N . LEU A 1 98 ? 6.242 -7.315 -14.742 1.00 95.81 98 LEU A N 1
ATOM 819 C CA . LEU A 1 98 ? 6.199 -7.995 -13.443 1.00 95.81 98 LEU A CA 1
ATOM 820 C C . LEU A 1 98 ? 4.953 -7.611 -12.637 1.00 95.81 98 LEU A C 1
ATOM 822 O O . LEU A 1 98 ? 4.266 -8.500 -12.135 1.00 95.81 98 LEU A O 1
ATOM 826 N N . LEU A 1 99 ? 4.633 -6.316 -12.548 1.00 95.69 99 LEU A N 1
ATOM 827 C CA . LEU A 1 99 ? 3.443 -5.819 -11.847 1.00 95.69 99 LEU A CA 1
ATOM 828 C 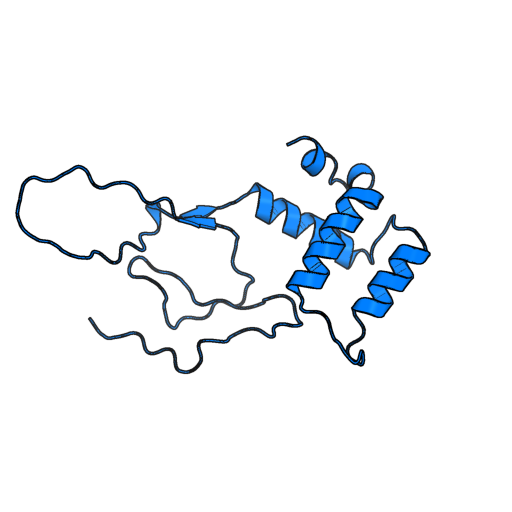C . LEU A 1 99 ? 2.149 -6.361 -12.470 1.00 95.69 99 LEU A C 1
ATOM 830 O O . LEU A 1 99 ? 1.271 -6.838 -11.748 1.00 95.69 99 LEU A O 1
ATOM 834 N N . GLU A 1 100 ? 2.056 -6.357 -13.802 1.00 94.31 100 GLU A N 1
ATOM 835 C CA . GLU A 1 100 ? 0.930 -6.940 -14.538 1.00 94.31 100 GLU A CA 1
ATOM 836 C C . GLU A 1 100 ? 0.795 -8.441 -14.263 1.00 94.31 100 GLU A C 1
ATOM 838 O O . GLU A 1 100 ? -0.295 -8.920 -13.955 1.00 94.31 100 GLU A O 1
ATOM 843 N N . TYR A 1 101 ? 1.898 -9.193 -14.324 1.00 94.56 101 TYR A N 1
ATOM 844 C CA . TYR A 1 101 ? 1.900 -10.627 -14.039 1.00 94.56 101 TYR A CA 1
ATOM 845 C C . TYR A 1 101 ? 1.493 -10.937 -12.592 1.00 94.56 101 TYR A C 1
ATOM 847 O O . TYR A 1 101 ? 0.710 -11.855 -12.346 1.00 94.56 101 TYR A O 1
ATOM 855 N N . TRP A 1 102 ? 1.995 -10.176 -11.619 1.00 94.56 102 TRP A N 1
ATOM 856 C CA . TRP A 1 102 ? 1.709 -10.396 -10.202 1.00 94.56 102 TRP A CA 1
ATOM 857 C C . TRP A 1 102 ? 0.259 -10.115 -9.813 1.00 94.56 102 TRP A C 1
ATOM 859 O O . TRP A 1 102 ? -0.220 -10.721 -8.853 1.00 94.56 102 TRP A O 1
ATOM 869 N N . ARG A 1 103 ? -0.437 -9.256 -10.565 1.00 92.00 103 ARG A N 1
ATOM 870 C CA . ARG A 1 103 ? -1.844 -8.896 -10.337 1.00 92.00 103 ARG A CA 1
ATOM 871 C C . ARG A 1 103 ? -2.862 -9.808 -11.022 1.00 92.00 103 ARG A C 1
ATOM 873 O O . ARG A 1 103 ? -4.057 -9.637 -10.798 1.00 92.00 103 ARG A O 1
ATOM 880 N N . ARG A 1 104 ? -2.418 -10.787 -11.812 1.00 93.94 104 ARG A N 1
ATOM 881 C CA . ARG A 1 104 ? -3.302 -11.765 -12.465 1.00 93.94 104 ARG A CA 1
ATOM 882 C C . ARG A 1 104 ? -4.083 -12.589 -11.442 1.00 93.94 104 ARG A C 1
ATOM 884 O O . ARG A 1 104 ? -3.496 -13.192 -10.541 1.00 93.94 104 ARG A O 1
ATOM 891 N N . ALA A 1 105 ? -5.404 -12.630 -11.599 1.00 90.88 105 ALA A N 1
ATOM 892 C CA . ALA A 1 105 ? -6.301 -13.353 -10.699 1.00 90.88 105 ALA A CA 1
ATOM 893 C C . ALA A 1 105 ? -6.178 -14.877 -10.865 1.00 90.88 105 ALA A C 1
ATOM 895 O O . ALA A 1 105 ? -6.374 -15.624 -9.911 1.00 90.88 105 ALA A O 1
ATOM 896 N N . GLU A 1 106 ? -5.806 -15.318 -12.064 1.00 92.38 106 GLU A N 1
ATOM 897 C CA . GLU A 1 106 ? -5.643 -16.706 -12.495 1.00 92.38 106 GLU A CA 1
ATOM 898 C C . GLU A 1 106 ? -4.281 -17.321 -12.133 1.00 92.38 106 GLU A C 1
ATOM 900 O O . GLU A 1 106 ? -4.008 -18.478 -12.452 1.00 92.38 106 GLU A O 1
ATOM 905 N N . ARG A 1 107 ? -3.400 -16.562 -11.473 1.00 92.50 107 ARG A N 1
ATOM 906 C CA . ARG A 1 107 ? -2.097 -17.067 -11.040 1.00 92.50 107 ARG A CA 1
ATOM 907 C C . ARG A 1 107 ? -2.282 -18.176 -10.000 1.00 92.50 107 ARG A C 1
ATOM 909 O O . ARG A 1 107 ? -2.940 -17.965 -8.987 1.00 92.50 107 ARG A O 1
ATOM 916 N N . GLU A 1 108 ? -1.591 -19.303 -10.189 1.00 88.19 108 GLU A N 1
ATOM 917 C CA . GLU A 1 108 ? -1.623 -20.463 -9.276 1.00 88.19 108 GLU A CA 1
ATOM 918 C C . GLU A 1 108 ? -1.385 -20.069 -7.807 1.00 88.19 108 GLU A C 1
ATOM 920 O O . GLU A 1 108 ? -2.073 -20.526 -6.899 1.00 88.19 108 GLU A O 1
ATOM 925 N N . LYS A 1 109 ? -0.426 -19.165 -7.580 1.00 91.44 109 LYS A N 1
ATOM 926 C CA . LYS A 1 109 ? -0.136 -18.566 -6.273 1.00 91.44 109 LYS A CA 1
ATOM 927 C C . LYS A 1 109 ? -0.406 -17.072 -6.327 1.00 91.44 109 LYS A C 1
ATOM 929 O O . LYS A 1 109 ? 0.520 -16.270 -6.483 1.00 91.44 109 LYS A O 1
ATOM 934 N N . ARG A 1 110 ? -1.689 -16.713 -6.253 1.00 94.56 110 ARG A N 1
ATOM 935 C CA . ARG A 1 110 ? -2.127 -15.318 -6.154 1.00 94.56 110 ARG A CA 1
ATOM 936 C C . ARG A 1 110 ? -1.513 -14.672 -4.911 1.00 94.56 110 ARG A C 1
ATOM 938 O O . ARG A 1 110 ? -1.538 -15.250 -3.826 1.00 94.56 110 ARG A O 1
ATOM 945 N N . LEU A 1 111 ? -0.952 -13.480 -5.085 1.00 96.25 111 LEU A N 1
ATOM 946 C CA . LEU A 1 111 ? -0.345 -12.724 -3.995 1.00 96.25 111 LEU A CA 1
ATOM 947 C C . LEU A 1 111 ? -1.415 -12.000 -3.185 1.00 96.25 111 LEU A C 1
ATOM 949 O O . LEU A 1 111 ? -2.401 -11.515 -3.741 1.00 96.25 111 LEU A O 1
ATOM 953 N N . TYR A 1 112 ? -1.201 -11.902 -1.877 1.00 96.62 112 TYR A N 1
ATOM 954 C CA . TYR A 1 112 ? -2.038 -11.073 -1.018 1.00 96.62 112 TYR A CA 1
ATOM 955 C C . TYR A 1 112 ? -1.834 -9.596 -1.333 1.00 96.62 112 TYR A C 1
ATOM 957 O O . TYR A 1 112 ? -0.743 -9.174 -1.726 1.00 96.62 112 TYR A O 1
ATOM 965 N N . TYR A 1 113 ? -2.871 -8.794 -1.098 1.00 96.62 113 TYR A N 1
ATOM 966 C CA . TYR A 1 113 ? -2.808 -7.356 -1.342 1.00 96.62 113 TYR A CA 1
ATOM 967 C C . TYR A 1 113 ? -1.644 -6.707 -0.583 1.00 96.62 113 TYR A C 1
ATOM 969 O O . TYR A 1 113 ? -0.916 -5.904 -1.153 1.00 96.62 113 TYR A O 1
ATOM 977 N N . CYS A 1 114 ? -1.397 -7.111 0.668 1.00 96.06 114 CYS A N 1
ATOM 978 C CA . CYS A 1 114 ? -0.279 -6.586 1.457 1.00 96.06 114 CYS A CA 1
ATOM 979 C C . CYS A 1 114 ? 1.095 -6.886 0.834 1.00 96.06 114 CYS A C 1
ATOM 981 O O . CYS A 1 114 ? 2.002 -6.066 0.937 1.00 96.06 114 CYS A O 1
ATOM 983 N N . GLN A 1 115 ? 1.248 -8.028 0.157 1.00 97.06 115 GLN A N 1
ATOM 984 C CA . GLN A 1 115 ? 2.480 -8.376 -0.552 1.00 97.06 115 GLN A CA 1
ATOM 985 C C . GLN A 1 115 ? 2.641 -7.510 -1.801 1.00 97.06 115 GLN A C 1
ATOM 987 O O . GLN A 1 115 ? 3.724 -6.988 -2.047 1.00 97.06 115 GLN A O 1
ATOM 992 N N . ILE A 1 116 ? 1.558 -7.326 -2.564 1.00 97.00 116 ILE A N 1
ATOM 993 C CA . ILE A 1 116 ? 1.541 -6.432 -3.726 1.00 97.00 116 ILE A CA 1
ATOM 994 C C . ILE A 1 116 ? 1.881 -5.001 -3.304 1.00 97.00 116 ILE A C 1
ATOM 996 O O . ILE A 1 116 ? 2.795 -4.413 -3.865 1.00 97.00 116 ILE A O 1
ATOM 1000 N N . GLU A 1 117 ? 1.207 -4.464 -2.288 1.00 97.50 117 GLU A N 1
ATOM 1001 C CA . GLU A 1 117 ? 1.420 -3.099 -1.797 1.00 97.50 117 GLU A CA 1
ATOM 1002 C C . GLU A 1 117 ? 2.849 -2.884 -1.281 1.00 97.50 117 GLU A C 1
ATOM 1004 O O . GLU A 1 117 ? 3.453 -1.846 -1.551 1.00 97.50 117 GLU A O 1
ATOM 1009 N N . ALA A 1 118 ? 3.426 -3.872 -0.590 1.00 97.44 118 ALA A N 1
ATOM 1010 C CA . ALA A 1 118 ? 4.816 -3.808 -0.148 1.00 97.44 118 ALA A CA 1
ATOM 1011 C C . ALA A 1 118 ? 5.791 -3.733 -1.335 1.00 97.44 118 ALA A C 1
ATOM 1013 O O . ALA A 1 118 ? 6.680 -2.881 -1.353 1.00 97.44 118 ALA A O 1
ATOM 1014 N N . MET A 1 119 ? 5.607 -4.585 -2.350 1.00 97.31 119 MET A N 1
ATOM 1015 C CA . MET A 1 119 ? 6.446 -4.565 -3.554 1.00 97.31 119 MET A CA 1
ATOM 1016 C C . MET A 1 119 ? 6.259 -3.278 -4.359 1.00 97.31 119 MET A C 1
ATOM 1018 O O . MET A 1 119 ? 7.237 -2.703 -4.819 1.00 97.31 119 MET A O 1
ATOM 1022 N N . GLU A 1 120 ? 5.024 -2.800 -4.501 1.00 97.56 120 GLU A N 1
ATOM 1023 C CA . GLU A 1 120 ? 4.724 -1.522 -5.149 1.00 97.56 120 GLU A CA 1
ATOM 1024 C C . GLU A 1 120 ? 5.403 -0.359 -4.446 1.00 97.56 120 GLU A C 1
ATOM 1026 O O . GLU A 1 120 ? 5.960 0.500 -5.116 1.00 97.56 120 GLU A O 1
ATOM 1031 N N . THR A 1 121 ? 5.408 -0.354 -3.114 1.00 97.56 121 THR A N 1
ATOM 1032 C CA . THR A 1 121 ? 6.102 0.672 -2.334 1.00 97.56 121 THR A CA 1
ATOM 1033 C C . THR A 1 121 ? 7.609 0.607 -2.583 1.00 97.56 121 THR A C 1
ATOM 1035 O O . THR A 1 121 ? 8.222 1.631 -2.864 1.00 97.56 121 THR A O 1
ATOM 1038 N N . ALA A 1 122 ? 8.214 -0.586 -2.569 1.00 97.06 122 ALA A N 1
ATOM 1039 C CA . ALA A 1 122 ? 9.642 -0.749 -2.855 1.00 97.06 122 ALA A CA 1
ATOM 1040 C C . ALA A 1 122 ? 10.015 -0.300 -4.281 1.00 97.06 122 ALA A C 1
ATOM 1042 O O . ALA A 1 122 ? 10.995 0.419 -4.471 1.00 97.06 122 ALA A O 1
ATOM 1043 N N . ILE A 1 123 ? 9.208 -0.677 -5.278 1.00 97.44 123 ILE A N 1
ATOM 1044 C CA . ILE A 1 123 ? 9.380 -0.252 -6.674 1.00 97.44 123 ILE A CA 1
ATOM 1045 C C . ILE A 1 123 ? 9.205 1.259 -6.801 1.00 97.44 123 ILE A C 1
ATOM 1047 O O . ILE A 1 123 ? 10.003 1.915 -7.466 1.00 97.44 123 ILE A O 1
ATOM 1051 N N . TYR A 1 124 ? 8.182 1.825 -6.160 1.00 97.31 124 TYR A N 1
ATOM 1052 C CA . TYR A 1 124 ? 7.933 3.259 -6.180 1.00 97.31 124 TYR A CA 1
ATOM 1053 C C . TYR A 1 124 ? 9.152 4.019 -5.659 1.00 97.31 124 TYR A C 1
ATOM 1055 O O . TYR A 1 124 ? 9.638 4.919 -6.337 1.00 97.31 124 TYR A O 1
ATOM 1063 N N . LEU A 1 125 ? 9.699 3.605 -4.515 1.00 96.06 125 LEU A N 1
ATOM 1064 C CA . LEU A 1 125 ? 10.896 4.207 -3.927 1.00 96.06 125 LEU A CA 1
ATOM 1065 C C . LEU A 1 125 ? 12.132 4.073 -4.826 1.00 96.06 125 LEU A C 1
ATOM 1067 O O . LEU A 1 125 ? 12.903 5.021 -4.930 1.00 96.06 125 LEU A O 1
ATOM 1071 N N . GLY A 1 126 ? 12.312 2.925 -5.484 1.00 94.81 126 GLY A N 1
ATOM 1072 C CA . GLY A 1 126 ? 13.489 2.659 -6.314 1.00 94.81 126 GLY A CA 1
ATOM 1073 C C . GLY A 1 126 ? 13.449 3.270 -7.717 1.00 94.81 126 GLY A C 1
ATOM 1074 O O . GLY A 1 126 ? 14.493 3.628 -8.254 1.00 94.81 126 GLY A O 1
ATOM 1075 N N . GLU A 1 127 ? 12.269 3.384 -8.332 1.00 95.31 127 GLU A N 1
ATOM 1076 C CA . GLU A 1 127 ? 12.143 3.772 -9.745 1.00 95.31 127 GLU A CA 1
ATOM 1077 C C . GLU A 1 127 ? 11.377 5.082 -9.965 1.00 95.31 127 GLU A C 1
ATOM 1079 O O . GLU A 1 127 ? 11.647 5.788 -10.941 1.00 95.31 127 GLU A O 1
ATOM 1084 N N . ALA A 1 128 ? 10.418 5.430 -9.104 1.00 94.75 128 ALA A N 1
ATOM 1085 C CA . ALA A 1 128 ? 9.413 6.449 -9.415 1.00 94.75 128 ALA A CA 1
ATOM 1086 C C . ALA A 1 128 ? 9.412 7.664 -8.472 1.00 94.75 128 ALA A C 1
ATOM 1088 O O . ALA A 1 128 ? 9.044 8.751 -8.918 1.00 94.75 128 ALA A O 1
ATOM 1089 N N . ALA A 1 129 ? 9.833 7.519 -7.213 1.00 94.06 129 ALA A N 1
ATOM 1090 C CA . ALA A 1 129 ? 9.619 8.497 -6.145 1.00 94.06 129 ALA A CA 1
ATOM 1091 C C . ALA A 1 129 ? 10.105 9.909 -6.500 1.00 94.06 129 ALA A C 1
ATOM 1093 O O . ALA A 1 129 ? 9.347 10.869 -6.357 1.00 94.06 129 ALA A O 1
ATOM 1094 N N . ASP A 1 130 ? 11.310 10.044 -7.055 1.00 91.12 130 ASP A N 1
ATOM 1095 C CA . ASP A 1 130 ? 11.862 11.351 -7.438 1.00 91.12 130 ASP A CA 1
ATOM 1096 C C . ASP A 1 130 ? 11.056 12.056 -8.535 1.00 91.12 130 ASP A C 1
ATOM 1098 O O . ASP A 1 130 ? 10.948 13.282 -8.545 1.00 91.12 130 ASP A O 1
ATOM 1102 N N . ARG A 1 131 ? 10.461 11.286 -9.452 1.00 90.12 131 ARG A N 1
ATOM 1103 C CA . ARG A 1 131 ? 9.705 11.801 -10.605 1.00 90.12 131 ARG A CA 1
ATOM 1104 C C . ARG A 1 131 ? 8.211 11.948 -10.321 1.00 90.12 131 ARG A C 1
ATOM 1106 O O . ARG A 1 131 ? 7.540 12.706 -11.008 1.00 90.12 131 ARG A O 1
ATOM 1113 N N . GLN A 1 132 ? 7.700 11.239 -9.316 1.00 90.88 132 GLN A N 1
ATOM 1114 C CA . GLN A 1 132 ? 6.272 11.114 -9.010 1.00 90.88 132 GLN A CA 1
ATOM 1115 C C . GLN A 1 132 ? 5.886 11.762 -7.668 1.00 90.88 132 GLN A C 1
ATOM 1117 O O . GLN A 1 132 ? 4.883 11.390 -7.061 1.00 90.88 132 GLN A O 1
ATOM 1122 N N . GLY A 1 133 ? 6.680 12.731 -7.193 1.00 87.81 133 GLY A N 1
ATOM 1123 C CA . GLY A 1 133 ? 6.361 13.555 -6.018 1.00 87.81 133 GLY A CA 1
ATOM 1124 C C . GLY A 1 133 ? 6.607 12.894 -4.657 1.00 87.81 133 GLY A C 1
ATOM 1125 O O . GLY A 1 133 ? 6.124 13.399 -3.646 1.00 87.81 133 GLY A O 1
ATOM 1126 N N . GLY A 1 134 ? 7.339 11.780 -4.620 1.00 91.19 134 GLY A N 1
ATOM 1127 C CA . GLY A 1 134 ? 7.636 10.985 -3.425 1.00 91.19 134 GLY A CA 1
ATOM 1128 C C . GLY A 1 134 ? 9.047 11.156 -2.874 1.00 91.19 134 GLY A C 1
ATOM 1129 O O . GLY A 1 134 ? 9.448 10.393 -2.002 1.00 91.19 134 GLY A O 1
ATOM 1130 N N . SER A 1 135 ? 9.814 12.137 -3.356 1.00 90.00 135 SER A N 1
ATOM 1131 C CA . SER A 1 135 ? 11.199 12.372 -2.913 1.00 90.00 135 SER A CA 1
ATOM 1132 C C . SER A 1 135 ? 11.331 12.670 -1.414 1.00 90.00 135 SER A C 1
ATOM 1134 O O . SER A 1 135 ? 12.397 12.461 -0.843 1.00 90.00 135 SER A O 1
ATOM 1136 N N . TRP A 1 136 ? 10.260 13.128 -0.761 1.00 93.19 136 TRP A N 1
ATOM 1137 C CA . TRP A 1 136 ? 10.204 13.332 0.688 1.00 93.19 136 TRP A CA 1
ATOM 1138 C C . TRP A 1 136 ? 10.284 12.017 1.476 1.00 93.19 136 TRP A C 1
ATOM 1140 O O . TRP A 1 136 ? 10.857 12.012 2.554 1.00 93.19 136 TRP A O 1
ATOM 1150 N N . ILE A 1 137 ? 9.806 10.896 0.920 1.00 93.38 137 ILE A N 1
ATOM 1151 C CA . ILE A 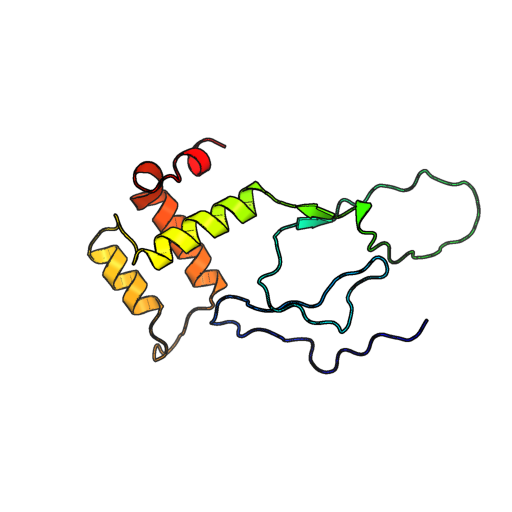1 137 ? 9.809 9.589 1.604 1.00 93.38 137 ILE A CA 1
ATOM 1152 C C . ILE A 1 137 ? 11.241 9.088 1.837 1.00 93.38 137 ILE A C 1
ATOM 1154 O O . ILE A 1 137 ? 11.501 8.357 2.782 1.00 93.38 137 ILE A O 1
ATOM 1158 N N . LEU A 1 138 ? 12.175 9.479 0.965 1.00 84.69 138 LEU A N 1
ATOM 1159 C CA . LEU A 1 138 ? 13.589 9.101 1.049 1.00 84.69 138 LEU A CA 1
ATOM 1160 C C . LEU A 1 138 ? 14.415 10.037 1.947 1.00 84.69 138 LEU A C 1
ATOM 1162 O O . LEU A 1 138 ? 15.606 9.796 2.132 1.00 84.69 138 LEU A O 1
ATOM 1166 N N . ARG A 1 139 ? 13.825 11.142 2.416 1.00 83.25 139 ARG A N 1
ATOM 1167 C CA . ARG A 1 139 ? 14.518 12.218 3.146 1.00 83.25 139 ARG A CA 1
ATOM 1168 C C . ARG A 1 139 ? 14.079 12.351 4.605 1.00 83.25 139 ARG A C 1
ATOM 1170 O O . ARG A 1 139 ? 14.688 13.153 5.310 1.00 83.25 139 ARG A O 1
ATOM 1177 N N . ASP A 1 140 ? 13.036 11.630 4.997 1.00 68.94 140 ASP A N 1
ATOM 1178 C CA . ASP A 1 140 ? 12.541 11.506 6.374 1.00 68.94 140 ASP A CA 1
ATOM 1179 C C . ASP A 1 140 ? 13.325 10.412 7.120 1.00 68.94 140 ASP A C 1
ATOM 1181 O O . ASP A 1 140 ? 13.684 10.631 8.299 1.00 68.94 140 ASP A O 1
#

Radius of gyration: 20.24 Å; chains: 1; bounding box: 38×34×66 Å

Sequence (140 aa):
MAQVVIENPVLNSPYEEPSRHFYFDEEGITDKVLESRRLSSYFIPIAKPKKKGKQLELDTEWTKDRIEENKFINDVRHIVSRWRFSNYEGVTSTTRQLLEYWRRAEREKRLYYCQIEAMETAIYLGEAADRQGGSWILRD

pLDDT: mean 85.12, std 16.13, range [47.19, 97.56]

Foldseek 3Di:
DDDADQPDQDDDDQADQDQKDFDAAQQGGHNDMDRHDDFAWDQAPDDDDDDPDDDPDPRSGSHPVRTGGPPLVRVLLVLLVVCVVVLNPQADPVVSVVLVVQSDPPDPDRDGPVVSSVVSSVRCVVGPCVPSVNVVNVVD

Secondary structure (DSSP, 8-state):
------S----S-TTS----EEEE-SSSEEEEEESSPPPPEEE---PPP---S----------GGGEEE-HHHHHHHHHHHHHHHTTSTT--HHHHHHHHHHT-TT-TTPPPHHHHHHHHHHHIIIIITTTTT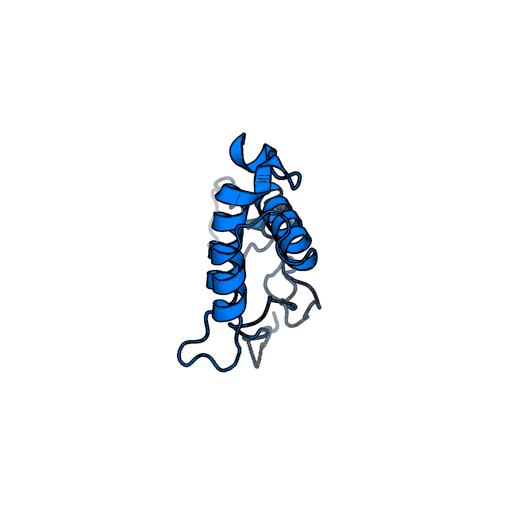-GGGGT-